Protein AF-A0A822CD52-F1 (afdb_monomer_lite)

Sequence (88 aa):
IGKLYHRNHARREEALDEIYQILNTFSGDQEDARAHLRAGSFVLARMFRFDVLATFSHSLKIFHLLMNDYVRRHSIQKQDIIASLERG

Foldseek 3Di:
DVLCPDPDVVSNLVVLVVLQCCLVPDDDALVVLLVSLLVLLVSLVVQCPDPDPSSPVSSVVSVCCSPPPSCVSRVPDPVSNVVSNVPD

Structure (mmCIF, N/CA/C/O backbone):
data_AF-A0A822CD52-F1
#
_entry.id   AF-A0A822CD52-F1
#
loop_
_atom_site.group_PDB
_atom_site.id
_atom_site.type_symbol
_atom_site.label_atom_id
_atom_site.label_alt_id
_atom_site.label_comp_id
_atom_site.label_asym_id
_atom_site.label_entity_id
_atom_site.label_seq_id
_atom_site.pdbx_PDB_ins_code
_atom_site.Cartn_x
_atom_site.Cartn_y
_atom_site.Cartn_z
_atom_site.occupancy
_atom_site.B_iso_or_equiv
_atom_site.auth_seq_id
_atom_site.auth_comp_id
_atom_site.auth_asym_id
_atom_site.auth_atom_id
_atom_site.pdbx_PDB_model_num
ATOM 1 N N . ILE A 1 1 ? 2.819 8.119 -8.006 1.00 57.94 1 ILE A N 1
ATOM 2 C CA . ILE A 1 1 ? 2.099 7.433 -9.120 1.00 57.94 1 ILE A CA 1
ATOM 3 C C . ILE A 1 1 ? 2.968 7.257 -10.372 1.00 57.94 1 ILE A C 1
ATOM 5 O O . ILE A 1 1 ? 3.238 6.116 -10.707 1.00 57.94 1 ILE A O 1
ATOM 9 N N . GLY A 1 2 ? 3.442 8.312 -11.057 1.00 68.69 2 GLY A N 1
ATOM 10 C CA . GLY A 1 2 ? 4.136 8.174 -12.360 1.00 68.69 2 GLY A CA 1
ATOM 11 C C . GLY A 1 2 ? 5.316 7.181 -12.411 1.00 68.69 2 GLY A C 1
ATOM 12 O O . GLY A 1 2 ? 5.478 6.483 -13.411 1.00 68.69 2 GLY A O 1
ATOM 13 N N . LYS A 1 3 ? 6.083 7.042 -11.317 1.00 75.44 3 LYS A N 1
ATOM 14 C CA . LYS A 1 3 ? 7.166 6.047 -11.188 1.00 75.44 3 LYS A CA 1
ATOM 15 C C . LYS A 1 3 ? 6.690 4.584 -11.363 1.00 75.44 3 LYS A C 1
ATOM 17 O O . LYS A 1 3 ? 7.382 3.807 -12.014 1.00 75.44 3 LYS A O 1
ATOM 22 N N . LEU A 1 4 ? 5.480 4.228 -10.904 1.00 74.44 4 LEU A N 1
ATOM 23 C CA . LEU A 1 4 ? 4.901 2.869 -11.004 1.00 74.44 4 LEU A CA 1
ATOM 24 C C . LEU A 1 4 ? 4.659 2.396 -12.447 1.00 74.44 4 LEU A C 1
ATOM 26 O O . LEU A 1 4 ? 4.562 1.199 -12.704 1.00 74.44 4 LEU A O 1
ATOM 30 N N . TYR A 1 5 ? 4.550 3.321 -13.401 1.00 79.19 5 TYR A N 1
ATOM 31 C CA . TYR A 1 5 ? 4.316 3.008 -14.817 1.00 79.19 5 TYR A CA 1
ATOM 32 C C . TYR A 1 5 ? 5.562 3.212 -15.681 1.00 79.19 5 TYR A C 1
ATOM 34 O O . TYR A 1 5 ? 5.503 3.129 -16.908 1.00 79.19 5 TYR A O 1
ATOM 42 N N . HIS A 1 6 ? 6.705 3.468 -15.050 1.00 82.56 6 HIS A N 1
ATOM 43 C CA . HIS A 1 6 ? 7.951 3.731 -15.743 1.00 82.56 6 HIS A CA 1
ATOM 44 C C . HIS A 1 6 ? 8.529 2.453 -16.373 1.00 82.56 6 HIS A C 1
ATOM 46 O O . HIS A 1 6 ? 8.501 1.390 -15.764 1.00 82.56 6 HIS A O 1
ATOM 52 N N . ARG A 1 7 ? 9.102 2.543 -17.585 1.00 80.94 7 ARG A N 1
ATOM 53 C CA . ARG A 1 7 ? 9.659 1.375 -18.306 1.00 80.94 7 ARG A CA 1
ATOM 54 C C . ARG A 1 7 ? 10.838 0.712 -17.578 1.00 80.94 7 ARG A C 1
ATOM 56 O O . ARG A 1 7 ? 10.978 -0.501 -17.646 1.00 80.94 7 ARG A O 1
ATOM 63 N N . ASN A 1 8 ? 11.655 1.497 -16.871 1.00 86.62 8 ASN A N 1
ATOM 64 C CA . ASN A 1 8 ? 12.705 0.993 -15.974 1.00 86.62 8 ASN A CA 1
ATOM 65 C C . ASN A 1 8 ? 12.089 0.346 -14.717 1.00 86.62 8 ASN A C 1
ATOM 67 O O . ASN A 1 8 ? 11.376 1.021 -13.975 1.00 86.62 8 ASN A O 1
ATOM 71 N N . HIS A 1 9 ? 12.411 -0.928 -14.471 1.00 82.81 9 HIS A N 1
ATOM 72 C CA . HIS A 1 9 ? 11.927 -1.719 -13.335 1.00 82.81 9 HIS A CA 1
ATOM 73 C C . HIS A 1 9 ? 12.410 -1.197 -11.978 1.00 82.81 9 HIS A C 1
ATOM 75 O O . HIS A 1 9 ? 11.594 -1.109 -11.066 1.00 82.81 9 HIS A O 1
ATOM 81 N N . ALA A 1 10 ? 13.653 -0.714 -11.872 1.00 86.44 10 ALA A N 1
ATOM 82 C CA . ALA A 1 10 ? 14.181 -0.162 -10.622 1.00 86.44 10 ALA A CA 1
ATOM 83 C C . ALA A 1 10 ? 13.352 1.034 -10.113 1.00 86.44 10 ALA A C 1
ATOM 85 O O . ALA A 1 10 ? 13.109 1.151 -8.919 1.00 86.44 10 ALA A O 1
ATOM 86 N N . ARG A 1 11 ? 12.819 1.872 -11.018 1.00 87.69 11 ARG A N 1
ATOM 87 C CA . ARG A 1 11 ? 11.907 2.978 -10.655 1.00 87.69 11 ARG A CA 1
ATOM 88 C C . ARG A 1 11 ? 10.517 2.508 -10.208 1.00 87.69 11 ARG A C 1
ATOM 90 O O . ARG A 1 11 ? 9.825 3.254 -9.523 1.00 87.69 11 ARG A O 1
ATOM 97 N N . ARG A 1 12 ? 10.083 1.302 -10.598 1.00 86.38 12 ARG A N 1
ATOM 98 C CA . ARG A 1 12 ? 8.842 0.692 -10.089 1.00 86.38 12 ARG A CA 1
ATOM 99 C C . ARG A 1 12 ? 9.050 0.087 -8.709 1.00 86.38 12 ARG A C 1
ATOM 101 O O . ARG A 1 12 ? 8.166 0.217 -7.877 1.00 86.38 12 ARG A O 1
ATOM 108 N N . GLU A 1 13 ? 10.206 -0.521 -8.469 1.00 87.06 13 GLU A N 1
ATOM 109 C CA . GLU A 1 13 ? 10.587 -1.037 -7.151 1.00 87.06 13 GLU A CA 1
ATOM 110 C C . GLU A 1 13 ? 10.767 0.104 -6.142 1.00 87.06 13 GLU A C 1
ATOM 112 O O . GLU A 1 13 ? 10.106 0.087 -5.114 1.00 87.06 13 GLU A O 1
ATOM 117 N N . GLU A 1 14 ? 11.490 1.170 -6.502 1.00 90.25 14 GLU A N 1
ATOM 118 C CA . GLU A 1 14 ? 11.590 2.414 -5.717 1.00 90.25 14 GLU A CA 1
ATOM 119 C C . GLU A 1 14 ? 10.203 2.970 -5.329 1.00 90.25 14 GLU A C 1
ATOM 121 O O . GLU A 1 14 ? 9.957 3.329 -4.181 1.00 90.25 14 GLU A O 1
ATOM 126 N N . ALA A 1 15 ? 9.256 2.987 -6.273 1.00 90.69 15 ALA A N 1
ATOM 127 C CA . ALA A 1 15 ? 7.887 3.440 -6.021 1.00 90.69 15 ALA A CA 1
ATOM 128 C C . ALA A 1 15 ? 7.057 2.478 -5.154 1.00 90.69 15 ALA A C 1
ATOM 130 O O . ALA A 1 15 ? 6.080 2.902 -4.536 1.00 90.69 15 ALA A O 1
ATOM 131 N N . LEU A 1 16 ? 7.404 1.189 -5.127 1.00 91.69 16 LEU A N 1
ATOM 132 C CA . LEU A 1 16 ? 6.785 0.206 -4.242 1.00 91.69 16 LEU A CA 1
ATOM 133 C C . LEU A 1 16 ? 7.362 0.306 -2.830 1.00 91.69 16 LEU A C 1
ATOM 135 O O . LEU A 1 16 ? 6.593 0.240 -1.876 1.00 91.69 16 LEU A O 1
ATOM 139 N N . ASP A 1 17 ? 8.660 0.569 -2.685 1.00 92.50 17 ASP A N 1
ATOM 140 C CA . ASP A 1 17 ? 9.276 0.865 -1.390 1.00 92.50 17 ASP A CA 1
ATOM 141 C C . ASP A 1 17 ? 8.723 2.167 -0.784 1.00 92.50 17 ASP A C 1
ATOM 143 O O . ASP A 1 17 ? 8.378 2.186 0.397 1.00 92.50 17 ASP A O 1
ATOM 147 N N . GLU A 1 18 ? 8.525 3.225 -1.584 1.00 93.06 18 GLU A N 1
ATOM 148 C CA . GLU A 1 18 ? 7.808 4.443 -1.160 1.00 93.06 18 GLU A CA 1
ATOM 149 C C . GLU A 1 18 ? 6.415 4.113 -0.590 1.00 93.06 18 GLU A C 1
ATOM 151 O O . GLU A 1 18 ? 6.065 4.551 0.507 1.00 93.06 18 GLU A O 1
ATOM 156 N N . ILE A 1 19 ? 5.626 3.300 -1.303 1.00 92.69 19 ILE A N 1
ATOM 157 C CA . ILE A 1 19 ? 4.282 2.880 -0.870 1.00 92.69 19 ILE A CA 1
ATOM 158 C C . ILE A 1 19 ? 4.342 2.015 0.390 1.00 92.69 19 ILE A C 1
ATOM 160 O O . ILE A 1 19 ? 3.525 2.201 1.293 1.00 92.69 19 ILE A O 1
ATOM 164 N N . TYR A 1 20 ? 5.306 1.096 0.475 1.00 93.69 20 TYR A N 1
ATOM 165 C CA . TYR A 1 20 ? 5.518 0.276 1.661 1.00 93.69 20 TYR A CA 1
ATOM 166 C C . TYR A 1 20 ? 5.801 1.156 2.880 1.00 93.69 20 TYR A C 1
ATOM 168 O O . TYR A 1 20 ? 5.166 0.971 3.912 1.00 93.69 20 TYR A O 1
ATOM 176 N N . GLN A 1 21 ? 6.693 2.148 2.767 1.00 94.31 21 GLN A N 1
ATOM 177 C CA . GLN A 1 21 ? 7.012 3.042 3.884 1.00 94.31 21 GLN A CA 1
ATOM 178 C C . GLN A 1 21 ? 5.819 3.905 4.303 1.00 94.31 21 GLN A C 1
ATOM 180 O O . GLN A 1 21 ? 5.567 4.030 5.503 1.00 94.31 21 GLN A O 1
ATOM 185 N N . ILE A 1 22 ? 5.042 4.430 3.348 1.00 93.25 22 ILE A N 1
ATOM 186 C CA . ILE A 1 22 ? 3.799 5.162 3.640 1.00 93.25 22 ILE A CA 1
ATOM 187 C C . ILE A 1 22 ? 2.840 4.271 4.444 1.00 93.25 22 ILE A C 1
ATOM 189 O O . ILE A 1 22 ? 2.433 4.643 5.539 1.00 93.25 22 ILE A O 1
ATOM 193 N N . LEU A 1 23 ? 2.532 3.062 3.966 1.00 93.38 23 LEU A N 1
ATOM 194 C CA . LEU A 1 23 ? 1.607 2.140 4.645 1.00 93.38 23 LEU A CA 1
ATOM 195 C C . LEU A 1 23 ? 2.159 1.591 5.972 1.00 93.38 23 LEU A C 1
ATOM 197 O O . LEU A 1 23 ? 1.405 1.280 6.896 1.00 93.38 23 LEU A O 1
ATOM 201 N N . ASN A 1 24 ? 3.476 1.448 6.093 1.00 93.56 24 ASN A N 1
ATOM 202 C CA . ASN A 1 24 ? 4.106 0.949 7.308 1.00 93.56 24 ASN A CA 1
ATOM 203 C C . ASN A 1 24 ? 4.096 2.006 8.424 1.00 93.56 24 ASN A C 1
ATOM 205 O O . ASN A 1 24 ? 3.833 1.669 9.576 1.00 93.56 24 ASN A O 1
ATOM 209 N N . THR A 1 25 ? 4.326 3.278 8.082 1.00 93.56 25 THR A N 1
ATOM 210 C CA . THR A 1 25 ? 4.444 4.388 9.048 1.00 93.56 25 THR A CA 1
ATOM 211 C C . THR A 1 25 ? 3.150 5.170 9.285 1.00 93.56 25 THR A C 1
ATOM 213 O O . THR A 1 25 ? 3.075 5.924 10.254 1.00 93.56 25 THR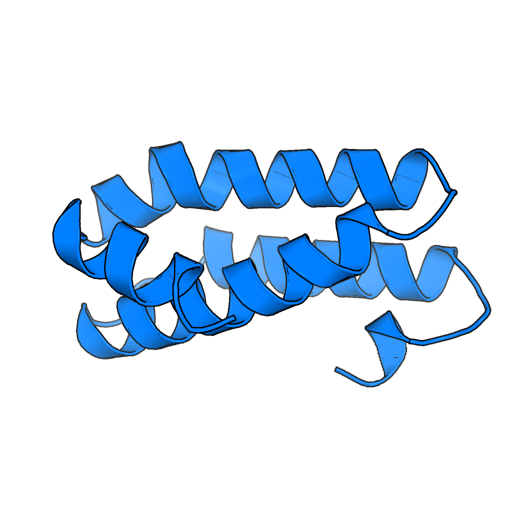 A O 1
ATOM 216 N N . PHE A 1 26 ? 2.122 4.985 8.450 1.00 93.38 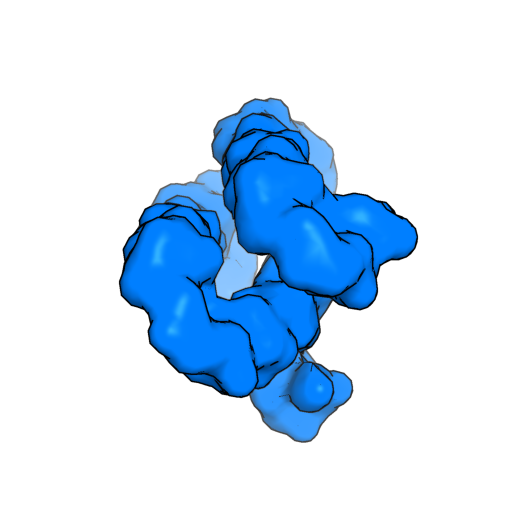26 PHE A N 1
ATOM 217 C CA . PHE A 1 26 ? 0.837 5.667 8.600 1.00 93.38 26 PHE A CA 1
ATOM 218 C C . PHE A 1 26 ? 0.157 5.358 9.946 1.00 93.38 26 PHE A C 1
ATOM 220 O O . PHE A 1 26 ? 0.019 4.204 10.352 1.00 93.38 26 PHE A O 1
ATOM 227 N N . SER A 1 27 ? -0.301 6.418 10.613 1.00 90.69 27 SER A N 1
ATOM 228 C CA . SER A 1 27 ? -0.936 6.398 11.938 1.00 90.69 27 SER A CA 1
ATOM 229 C C . SER A 1 27 ? -2.187 7.288 12.017 1.00 90.69 27 SER A C 1
ATOM 231 O O . SER A 1 27 ? -2.620 7.649 13.110 1.00 90.69 27 SER A O 1
ATOM 233 N N . GLY A 1 28 ? -2.757 7.657 10.864 1.00 89.81 28 GLY A N 1
ATOM 234 C CA . GLY A 1 28 ? -3.979 8.457 10.779 1.00 89.81 28 GLY A CA 1
ATOM 235 C C . GLY A 1 28 ? -5.257 7.658 11.048 1.00 89.81 28 GLY A C 1
ATOM 236 O O . GLY A 1 28 ? -5.225 6.510 11.506 1.00 89.81 28 GLY A O 1
ATOM 237 N N . ASP A 1 29 ? -6.397 8.290 10.770 1.00 90.94 29 ASP A N 1
ATOM 238 C CA . ASP A 1 29 ? -7.711 7.758 11.122 1.00 90.94 29 ASP A CA 1
ATOM 239 C C . ASP A 1 29 ? -8.172 6.567 10.254 1.00 90.94 29 ASP A C 1
ATOM 241 O O . ASP A 1 29 ? -7.498 6.106 9.328 1.00 90.94 29 ASP A O 1
ATOM 245 N N . GLN A 1 30 ? -9.343 6.025 10.596 1.00 87.88 30 GLN A N 1
ATOM 246 C CA . GLN A 1 30 ? -9.918 4.856 9.932 1.00 87.88 30 GLN A CA 1
ATOM 247 C C . GLN A 1 30 ? -10.509 5.165 8.540 1.00 87.88 30 GLN A C 1
ATOM 249 O O . GLN A 1 30 ? -10.727 4.244 7.748 1.00 87.88 30 GLN A O 1
ATOM 254 N N . GLU A 1 31 ? -10.827 6.419 8.222 1.00 88.62 31 GLU A N 1
ATOM 255 C CA . GLU A 1 31 ? -11.350 6.800 6.907 1.00 88.62 31 GLU A CA 1
ATOM 256 C C . GLU A 1 31 ? -10.205 6.915 5.895 1.00 88.62 31 GLU A C 1
ATOM 258 O O . GLU A 1 31 ? -10.233 6.241 4.857 1.00 88.62 31 GLU A O 1
ATOM 263 N N . ASP A 1 32 ? -9.140 7.626 6.265 1.00 90.62 32 ASP A N 1
ATOM 264 C CA . ASP A 1 32 ? -7.891 7.690 5.509 1.00 90.62 32 ASP A CA 1
ATOM 265 C C . ASP A 1 32 ? -7.243 6.305 5.382 1.00 90.62 32 ASP A C 1
ATOM 267 O O . ASP A 1 32 ? -6.789 5.930 4.299 1.00 90.62 32 ASP A O 1
ATOM 271 N N . ALA A 1 33 ? -7.259 5.478 6.435 1.00 91.44 33 ALA A N 1
ATOM 272 C CA . ALA A 1 33 ? -6.786 4.094 6.340 1.00 91.44 33 ALA A CA 1
ATOM 273 C C . ALA A 1 33 ? -7.571 3.279 5.294 1.00 91.44 33 ALA A C 1
ATOM 275 O O . ALA A 1 33 ? -6.997 2.482 4.549 1.00 91.44 33 ALA A O 1
ATOM 276 N N . ARG A 1 34 ? -8.885 3.501 5.170 1.00 90.06 34 ARG A N 1
ATOM 277 C CA . ARG A 1 34 ? -9.707 2.860 4.130 1.00 90.06 34 ARG A CA 1
ATOM 278 C C . ARG A 1 34 ? -9.468 3.453 2.742 1.00 90.06 34 ARG A C 1
ATOM 280 O O . ARG A 1 34 ? -9.554 2.728 1.7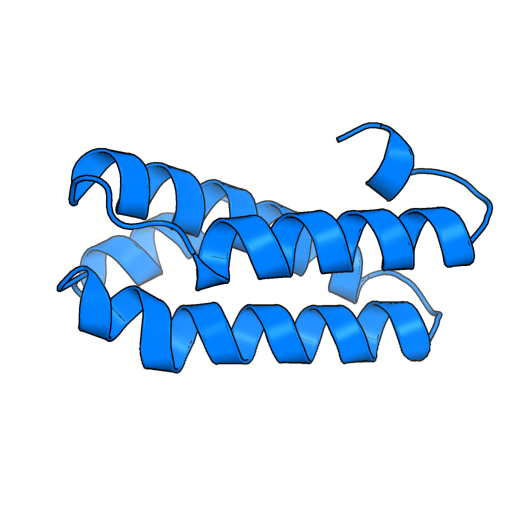50 1.00 90.06 34 ARG A O 1
ATOM 287 N N . ALA A 1 35 ? -9.136 4.738 2.624 1.00 89.50 35 ALA A N 1
ATOM 288 C CA . ALA A 1 35 ? -8.661 5.317 1.366 1.00 89.50 35 ALA A CA 1
ATOM 289 C C . ALA A 1 35 ? -7.321 4.692 0.926 1.00 89.50 35 ALA A C 1
ATOM 291 O O . ALA A 1 35 ? -7.205 4.235 -0.214 1.00 89.50 35 ALA A O 1
ATOM 292 N N . HIS A 1 36 ? -6.357 4.567 1.842 1.00 91.00 36 HIS A N 1
ATOM 293 C CA . HIS A 1 36 ? -5.064 3.925 1.599 1.00 91.00 36 HIS A CA 1
ATOM 294 C C . HIS A 1 36 ? -5.182 2.437 1.256 1.00 91.00 36 HIS A C 1
ATOM 296 O O . HIS A 1 36 ? -4.526 1.989 0.316 1.00 91.00 36 HIS A O 1
ATOM 302 N N . LEU A 1 37 ? -6.049 1.676 1.937 1.00 90.50 37 LEU A N 1
ATOM 303 C CA . LEU A 1 37 ? -6.303 0.271 1.600 1.00 90.50 37 LEU A CA 1
ATOM 304 C C . LEU A 1 37 ? -6.825 0.123 0.162 1.00 90.50 37 LEU A C 1
ATOM 306 O O . LEU A 1 37 ? -6.326 -0.720 -0.585 1.00 90.50 37 LEU A O 1
ATOM 310 N N . ARG A 1 38 ? -7.783 0.965 -0.256 1.00 88.81 38 ARG A N 1
ATOM 311 C CA . ARG A 1 38 ? -8.318 0.977 -1.632 1.00 88.81 38 ARG A CA 1
ATOM 312 C C . ARG A 1 38 ? -7.242 1.327 -2.661 1.00 88.81 38 ARG A C 1
ATOM 314 O O . ARG A 1 38 ? -7.049 0.585 -3.622 1.00 88.81 38 ARG A O 1
ATOM 321 N N . ALA A 1 39 ? -6.497 2.411 -2.436 1.00 89.62 39 ALA A N 1
ATOM 322 C CA . ALA A 1 39 ? -5.418 2.838 -3.326 1.00 89.62 39 ALA A CA 1
ATOM 323 C C . ALA A 1 39 ? -4.299 1.783 -3.437 1.00 89.62 39 ALA A C 1
ATOM 325 O O . ALA A 1 39 ? -3.845 1.475 -4.540 1.00 89.62 39 ALA A O 1
ATOM 326 N N . GLY A 1 40 ? -3.895 1.184 -2.312 1.00 89.69 40 GLY A N 1
ATOM 327 C CA . GLY A 1 40 ? -2.919 0.097 -2.261 1.00 89.69 40 GLY A CA 1
ATOM 328 C C . GLY A 1 40 ? -3.395 -1.146 -3.013 1.00 89.69 40 GLY A C 1
ATOM 329 O O . GLY A 1 40 ? -2.651 -1.689 -3.825 1.00 89.69 40 GLY A O 1
ATOM 330 N N . SER A 1 41 ? -4.656 -1.545 -2.822 1.00 88.81 41 SER A N 1
ATOM 331 C CA . SER A 1 41 ? -5.263 -2.696 -3.509 1.00 88.81 41 SER A CA 1
ATOM 332 C C . SER A 1 41 ? -5.285 -2.507 -5.030 1.00 88.81 41 SER A C 1
ATOM 334 O O . SER A 1 41 ? -4.890 -3.412 -5.765 1.00 88.81 41 SER A O 1
ATOM 336 N N . PHE A 1 42 ? -5.644 -1.310 -5.508 1.00 88.19 42 PHE A N 1
ATOM 337 C CA . PHE A 1 42 ? -5.607 -0.964 -6.933 1.00 88.19 42 PHE A CA 1
ATOM 338 C C . PHE A 1 42 ? -4.183 -1.008 -7.518 1.00 88.19 42 PHE A C 1
ATOM 340 O O . PHE A 1 42 ? -3.966 -1.555 -8.603 1.00 88.19 42 PHE A O 1
ATOM 347 N N . VAL A 1 43 ? -3.186 -0.477 -6.795 1.00 88.62 43 VAL A N 1
ATOM 348 C CA . VAL A 1 43 ? -1.777 -0.572 -7.215 1.00 88.62 43 VAL A CA 1
ATOM 349 C C . VAL A 1 43 ? -1.344 -2.036 -7.296 1.00 88.62 43 VAL A C 1
ATOM 351 O O . VAL A 1 43 ? -0.794 -2.440 -8.319 1.00 88.62 43 VAL A O 1
ATOM 354 N N . LEU A 1 44 ? -1.636 -2.849 -6.279 1.00 89.75 44 LEU A N 1
ATOM 355 C CA . LEU A 1 44 ? -1.281 -4.270 -6.240 1.00 89.75 44 LEU A CA 1
ATOM 356 C C . LEU A 1 44 ? -1.905 -5.071 -7.385 1.00 89.75 44 LEU A C 1
ATOM 358 O O . LEU A 1 44 ? -1.183 -5.761 -8.106 1.00 89.75 44 LEU A O 1
ATOM 362 N N . ALA A 1 45 ? -3.212 -4.919 -7.620 1.00 87.25 45 ALA A N 1
ATOM 363 C CA . ALA A 1 45 ? -3.935 -5.583 -8.708 1.00 87.25 45 ALA A CA 1
ATOM 364 C C . ALA A 1 45 ? -3.331 -5.300 -10.097 1.00 87.25 45 ALA A C 1
ATOM 366 O O . ALA A 1 45 ? -3.464 -6.110 -11.022 1.00 87.25 45 ALA A O 1
ATOM 367 N N . ARG A 1 46 ? -2.641 -4.160 -10.245 1.00 85.56 46 ARG A N 1
ATOM 368 C CA . ARG A 1 46 ? -1.902 -3.788 -11.454 1.00 85.56 46 ARG A CA 1
ATOM 369 C C . ARG A 1 46 ? -0.437 -4.226 -11.436 1.00 85.56 46 ARG A C 1
ATOM 371 O O . ARG A 1 46 ? 0.060 -4.638 -12.480 1.00 85.56 46 ARG A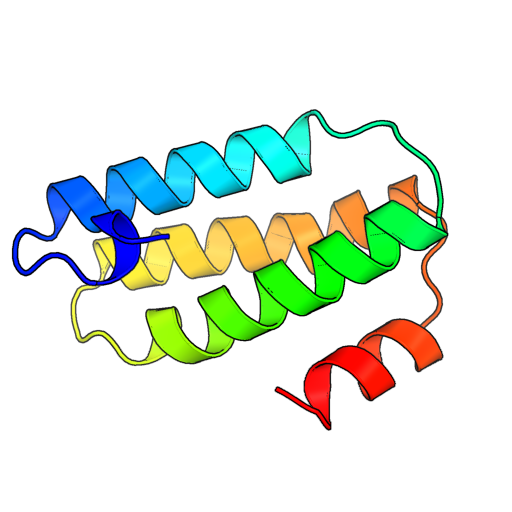 O 1
ATOM 378 N N . MET A 1 47 ? 0.254 -4.160 -10.299 1.00 86.50 47 MET A N 1
ATOM 379 C CA . MET A 1 47 ? 1.662 -4.568 -10.195 1.00 86.50 47 MET A CA 1
ATOM 380 C C . MET A 1 47 ? 1.850 -6.083 -10.329 1.00 86.50 47 MET A C 1
ATOM 382 O O . MET A 1 47 ? 2.823 -6.516 -10.941 1.00 86.50 47 MET A O 1
ATOM 386 N N . PHE A 1 48 ? 0.880 -6.889 -9.883 1.00 85.75 48 PHE A N 1
ATOM 387 C CA . PHE A 1 48 ? 0.870 -8.340 -10.107 1.00 85.75 48 PHE A CA 1
ATOM 388 C C . PHE A 1 48 ? 0.766 -8.753 -11.589 1.00 85.75 48 PHE A C 1
ATOM 390 O O . PHE A 1 48 ? 0.968 -9.922 -11.899 1.00 85.75 48 PHE A O 1
ATOM 397 N N . ARG A 1 49 ? 0.479 -7.819 -12.512 1.00 83.94 49 ARG A N 1
ATOM 398 C CA . ARG A 1 49 ? 0.433 -8.068 -13.967 1.00 83.94 49 ARG A CA 1
ATOM 399 C C . ARG A 1 49 ? 1.755 -7.770 -14.691 1.00 83.94 49 ARG A C 1
ATOM 401 O O . ARG A 1 49 ? 1.769 -7.761 -15.917 1.00 83.94 49 ARG A O 1
ATOM 408 N N . PHE A 1 50 ? 2.836 -7.454 -13.972 1.00 79.38 50 PHE A N 1
ATOM 409 C CA . PHE A 1 50 ? 4.162 -7.265 -14.570 1.00 79.38 50 PHE A CA 1
ATOM 410 C C . PHE A 1 50 ? 5.000 -8.541 -14.460 1.00 79.38 50 PHE A C 1
ATOM 412 O O . PHE A 1 50 ? 5.222 -9.039 -13.360 1.00 79.38 50 PHE A O 1
ATOM 419 N N . ASP A 1 51 ? 5.578 -8.976 -15.580 1.00 79.25 51 ASP A N 1
ATOM 420 C CA . ASP A 1 51 ? 6.378 -10.210 -15.700 1.00 79.25 51 ASP A CA 1
ATOM 421 C C . ASP A 1 51 ? 7.751 -10.172 -14.990 1.00 79.25 51 ASP A C 1
ATOM 423 O O . ASP A 1 51 ? 8.612 -11.015 -15.237 1.00 79.25 51 ASP A O 1
ATOM 427 N N . VAL A 1 52 ? 8.002 -9.189 -14.117 1.00 84.19 52 VAL A N 1
ATOM 428 C CA . VAL A 1 52 ? 9.276 -9.058 -13.399 1.00 84.19 52 VAL A CA 1
ATOM 429 C C . VAL A 1 52 ? 9.128 -9.444 -11.937 1.00 84.19 52 VAL A C 1
ATOM 431 O O . VAL A 1 52 ? 8.507 -8.750 -11.130 1.00 84.19 52 VAL A O 1
ATOM 434 N N . LEU A 1 53 ? 9.792 -10.553 -11.605 1.00 85.38 53 LEU A N 1
ATOM 435 C CA . LEU A 1 53 ? 9.767 -11.219 -10.306 1.00 85.38 53 LEU A CA 1
ATOM 436 C C . LEU A 1 53 ? 10.070 -10.282 -9.127 1.00 85.38 53 LEU A C 1
ATOM 438 O O . LEU A 1 53 ? 9.463 -10.423 -8.070 1.00 85.38 53 LEU A O 1
ATOM 442 N N . ALA A 1 54 ? 10.961 -9.303 -9.298 1.00 84.00 54 ALA A N 1
ATOM 443 C CA . ALA A 1 54 ? 11.291 -8.336 -8.251 1.00 84.00 54 ALA A CA 1
ATOM 444 C C . ALA A 1 54 ? 10.125 -7.368 -7.946 1.00 84.00 54 ALA A C 1
ATOM 446 O O . ALA A 1 54 ? 9.810 -7.118 -6.782 1.00 84.00 54 ALA A O 1
ATOM 447 N N . THR A 1 55 ? 9.407 -6.909 -8.979 1.00 86.25 55 THR A N 1
ATOM 448 C CA . THR A 1 55 ? 8.174 -6.110 -8.844 1.00 86.25 55 THR A CA 1
ATOM 449 C C . THR A 1 55 ? 7.045 -6.942 -8.218 1.00 86.25 55 THR A C 1
ATOM 451 O O . THR A 1 55 ? 6.343 -6.465 -7.323 1.00 86.25 55 THR A O 1
ATOM 454 N N . PHE A 1 56 ? 6.904 -8.208 -8.625 1.00 87.00 56 PHE A N 1
ATOM 455 C CA . PHE A 1 56 ? 5.938 -9.149 -8.047 1.00 87.00 56 PHE A CA 1
ATOM 456 C C . PHE A 1 56 ? 6.221 -9.434 -6.559 1.00 87.00 56 PHE A C 1
ATOM 458 O O . PHE A 1 56 ? 5.324 -9.338 -5.724 1.00 87.00 56 PHE A O 1
ATOM 465 N N . SER A 1 57 ? 7.483 -9.693 -6.205 1.00 89.38 57 SER A N 1
ATOM 466 C CA . SER A 1 57 ? 7.934 -9.938 -4.828 1.00 89.38 57 SER A CA 1
ATOM 467 C C . SER A 1 57 ? 7.685 -8.735 -3.907 1.00 89.38 57 SER A C 1
ATOM 469 O O . SER A 1 57 ? 7.111 -8.895 -2.829 1.00 89.38 57 SER A O 1
ATOM 471 N N . HIS A 1 58 ? 8.005 -7.511 -4.346 1.00 89.94 58 HIS A N 1
ATOM 472 C CA . HIS A 1 58 ? 7.664 -6.298 -3.587 1.00 89.94 58 HIS A CA 1
ATOM 473 C C . HIS A 1 58 ? 6.150 -6.100 -3.436 1.00 89.94 58 HIS A C 1
ATOM 475 O O . HIS A 1 58 ? 5.683 -5.734 -2.356 1.00 89.94 58 HIS A O 1
ATOM 481 N N . SER A 1 59 ? 5.367 -6.432 -4.464 1.00 90.69 59 SER A N 1
ATOM 482 C CA . SER A 1 59 ? 3.901 -6.398 -4.383 1.00 90.69 59 SER A CA 1
ATOM 483 C C . SER A 1 59 ? 3.365 -7.382 -3.332 1.00 90.69 59 SER A C 1
ATOM 485 O O . SER A 1 59 ? 2.487 -7.026 -2.549 1.00 90.69 59 SER A O 1
ATOM 487 N N . LEU A 1 60 ? 3.937 -8.588 -3.223 1.00 91.69 60 LEU A N 1
ATOM 488 C CA . LEU A 1 60 ? 3.573 -9.540 -2.166 1.00 91.69 60 LEU A CA 1
ATOM 489 C C . LEU A 1 60 ? 3.918 -9.032 -0.755 1.00 91.69 60 LEU A C 1
ATOM 491 O O . LEU A 1 60 ? 3.113 -9.223 0.157 1.00 91.69 60 LEU A O 1
ATOM 495 N N . LYS A 1 61 ? 5.056 -8.345 -0.561 1.00 92.75 61 LYS A N 1
ATOM 496 C CA . LYS A 1 61 ? 5.400 -7.718 0.734 1.00 92.75 61 LYS A CA 1
ATOM 497 C C . LYS A 1 61 ? 4.352 -6.680 1.154 1.00 92.75 61 LYS A C 1
ATOM 499 O O . LYS A 1 61 ? 3.887 -6.700 2.291 1.00 92.75 61 LYS A O 1
ATOM 504 N N . ILE A 1 62 ? 3.948 -5.803 0.231 1.00 93.31 62 ILE A N 1
ATOM 505 C CA . ILE A 1 62 ? 2.930 -4.768 0.482 1.00 93.31 62 ILE A CA 1
ATOM 506 C C . ILE A 1 62 ? 1.556 -5.402 0.741 1.00 93.31 62 ILE A C 1
ATOM 508 O O . ILE A 1 62 ? 0.850 -4.979 1.652 1.00 93.31 62 ILE A O 1
ATOM 512 N N . PHE A 1 63 ? 1.185 -6.448 -0.006 1.00 92.75 63 PHE A N 1
ATOM 513 C CA . PHE A 1 63 ? -0.051 -7.196 0.239 1.00 92.75 63 PHE A CA 1
ATOM 514 C C . PHE A 1 63 ? -0.070 -7.835 1.637 1.00 92.75 63 PHE A C 1
ATOM 516 O O . PHE A 1 63 ? -1.071 -7.736 2.345 1.00 92.75 63 PHE A O 1
ATOM 523 N N . HIS A 1 64 ? 1.045 -8.436 2.064 1.00 93.12 64 HIS A N 1
ATOM 524 C CA . HIS A 1 64 ? 1.177 -9.019 3.399 1.00 93.12 64 HIS A CA 1
ATOM 525 C C . HIS A 1 64 ? 1.032 -7.963 4.506 1.00 93.12 64 HIS A C 1
ATOM 527 O O . HIS A 1 64 ? 0.266 -8.181 5.446 1.00 93.12 64 HIS A O 1
ATOM 533 N N . LEU A 1 65 ? 1.704 -6.813 4.359 1.00 93.69 65 LEU A N 1
ATOM 534 C CA . LEU A 1 65 ? 1.591 -5.666 5.268 1.00 93.69 65 LEU A CA 1
ATOM 535 C C . LEU A 1 65 ? 0.141 -5.167 5.362 1.00 93.69 65 LEU A C 1
ATOM 537 O O . LEU A 1 65 ? -0.365 -4.951 6.463 1.00 93.69 65 LEU A O 1
ATOM 541 N N . LEU A 1 66 ? -0.542 -5.000 4.222 1.00 91.25 66 LEU A N 1
ATOM 542 C CA . LEU A 1 66 ? -1.931 -4.538 4.184 1.00 91.25 66 LEU A CA 1
ATOM 543 C C . LEU A 1 66 ? -2.873 -5.510 4.904 1.00 91.25 66 LEU A C 1
ATOM 545 O O . LEU A 1 66 ? -3.639 -5.099 5.776 1.00 91.25 66 LEU A O 1
ATOM 549 N N . MET A 1 67 ? -2.807 -6.797 4.562 1.00 89.88 67 MET A N 1
ATOM 550 C CA . MET A 1 67 ? -3.777 -7.788 5.031 1.00 89.88 67 MET A CA 1
ATOM 551 C C . MET A 1 67 ? -3.581 -8.219 6.488 1.00 89.88 67 MET A C 1
ATOM 553 O O . MET A 1 67 ? -4.569 -8.532 7.152 1.00 89.88 67 MET A O 1
ATOM 557 N N . ASN A 1 68 ? -2.342 -8.244 6.991 1.00 88.94 68 ASN A N 1
ATOM 558 C CA . ASN A 1 68 ? -2.055 -8.701 8.354 1.00 88.94 68 ASN A CA 1
ATOM 559 C C . ASN A 1 68 ? -1.916 -7.542 9.342 1.00 88.94 68 ASN A C 1
ATOM 561 O O . ASN A 1 68 ? -2.611 -7.528 10.358 1.00 88.94 68 ASN A O 1
ATOM 565 N N . ASP A 1 69 ? -1.067 -6.559 9.042 1.00 90.81 69 ASP A N 1
ATOM 566 C CA . ASP A 1 69 ? -0.685 -5.535 10.020 1.00 90.81 69 ASP A CA 1
ATOM 567 C C . ASP A 1 69 ? -1.529 -4.269 9.893 1.00 90.81 69 ASP A C 1
ATOM 569 O O . ASP A 1 69 ? -1.964 -3.707 10.895 1.00 90.81 69 ASP A O 1
ATOM 573 N N . TYR A 1 70 ? -1.781 -3.796 8.672 1.00 91.56 70 TYR A N 1
ATOM 574 C CA . TYR A 1 70 ? -2.504 -2.547 8.428 1.00 91.56 70 TYR A CA 1
ATOM 575 C C . TYR A 1 70 ? -3.988 -2.666 8.799 1.00 91.56 70 TYR A C 1
ATOM 577 O O . TYR A 1 70 ? -4.497 -1.880 9.597 1.00 91.56 70 TYR A O 1
ATOM 585 N N . VAL A 1 71 ? -4.664 -3.703 8.291 1.00 91.12 71 VAL A N 1
ATOM 586 C CA . VAL A 1 71 ? -6.067 -4.009 8.620 1.00 91.12 71 VAL A CA 1
ATOM 587 C C . VAL A 1 71 ? -6.276 -4.143 10.132 1.00 91.12 71 VAL A C 1
ATOM 589 O O . VAL A 1 71 ? -7.246 -3.594 10.655 1.00 91.12 71 VAL A O 1
ATOM 592 N N . ARG A 1 72 ? -5.356 -4.806 10.852 1.00 89.25 72 ARG A N 1
ATOM 593 C CA . ARG A 1 72 ? -5.427 -4.927 12.318 1.00 89.25 72 ARG A CA 1
ATOM 594 C C . ARG A 1 72 ? -5.180 -3.595 13.024 1.00 89.25 72 ARG A C 1
ATOM 596 O O . ARG A 1 72 ? -5.982 -3.227 13.876 1.00 89.25 72 ARG A O 1
ATOM 603 N N . ARG A 1 73 ? -4.117 -2.861 12.666 1.00 91.88 73 ARG A N 1
ATOM 604 C CA . ARG A 1 73 ? -3.764 -1.571 13.296 1.00 91.88 73 ARG A CA 1
ATOM 605 C C . ARG A 1 73 ? -4.882 -0.534 13.186 1.00 91.88 73 ARG A C 1
ATOM 607 O O . ARG A 1 73 ? -5.152 0.155 14.162 1.00 91.88 73 ARG A O 1
ATOM 614 N N . HIS A 1 74 ? -5.565 -0.466 12.044 1.00 91.56 74 HIS A N 1
ATOM 615 C CA . HIS A 1 74 ? -6.653 0.491 11.810 1.00 91.56 74 HIS A CA 1
ATOM 616 C C . HIS A 1 74 ? -8.060 -0.103 12.029 1.00 91.56 74 HIS A C 1
ATOM 618 O O . HIS A 1 74 ? -9.053 0.508 11.639 1.00 91.56 74 HIS A O 1
ATOM 624 N N . SER A 1 75 ? -8.177 -1.287 12.650 1.00 88.88 75 SER A N 1
ATOM 625 C CA . SER A 1 75 ? -9.458 -1.972 12.916 1.00 88.88 75 SER A CA 1
ATOM 626 C C . SER A 1 75 ? -10.393 -2.058 11.693 1.00 88.88 75 SER A C 1
ATOM 628 O O . SER A 1 75 ? -11.606 -1.879 11.810 1.00 88.88 75 SER A O 1
ATOM 630 N N . ILE A 1 76 ? -9.838 -2.279 10.497 1.00 88.31 76 ILE A N 1
ATOM 631 C CA . ILE A 1 76 ? -10.607 -2.334 9.246 1.00 88.31 76 ILE A CA 1
ATOM 632 C C . ILE A 1 76 ? -11.410 -3.639 9.210 1.00 88.31 76 ILE A C 1
ATOM 634 O O . ILE A 1 76 ? -10.879 -4.713 9.498 1.00 88.31 76 ILE A O 1
ATOM 638 N N . GLN A 1 77 ? -12.694 -3.573 8.853 1.00 88.19 77 GLN A N 1
ATOM 639 C CA . GLN A 1 77 ? -13.558 -4.748 8.881 1.00 88.19 77 GLN A CA 1
ATOM 640 C C . GLN A 1 77 ? -13.514 -5.514 7.555 1.00 88.19 77 GLN A C 1
ATOM 642 O O . GLN A 1 77 ? -13.235 -4.967 6.488 1.00 88.19 77 GLN A O 1
ATOM 647 N N . LYS A 1 78 ? -13.868 -6.806 7.598 1.00 83.00 78 LYS A N 1
ATOM 648 C CA . LYS A 1 78 ? -13.912 -7.678 6.408 1.00 83.00 78 LYS A CA 1
ATOM 649 C C . LYS A 1 78 ? -14.768 -7.095 5.271 1.00 83.00 78 LYS A C 1
ATOM 651 O O . LYS A 1 78 ? -14.429 -7.271 4.106 1.00 83.00 78 LYS A O 1
ATOM 656 N N . GLN A 1 79 ? -15.845 -6.386 5.609 1.00 83.75 79 GLN A N 1
ATOM 657 C CA . GLN A 1 79 ? -16.717 -5.714 4.642 1.00 83.75 79 GLN A CA 1
ATOM 658 C C . GLN A 1 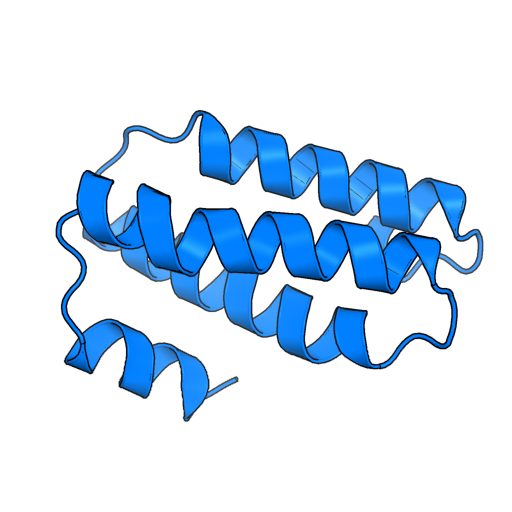79 ? -16.027 -4.555 3.901 1.00 83.75 79 GLN A C 1
ATOM 660 O O . GLN A 1 79 ? -16.184 -4.446 2.687 1.00 83.75 79 GLN A O 1
ATOM 665 N N . ASP A 1 80 ? -15.194 -3.756 4.579 1.00 77.88 80 ASP A N 1
ATOM 666 C CA . ASP A 1 80 ? -14.410 -2.694 3.93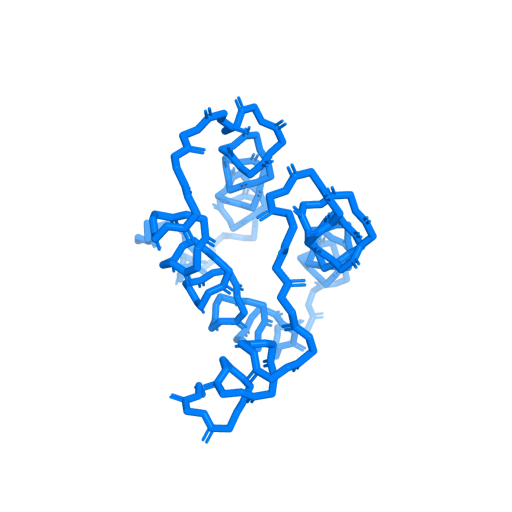4 1.00 77.88 80 ASP A CA 1
ATOM 667 C C . ASP A 1 80 ? -13.380 -3.281 2.949 1.00 77.88 80 ASP A C 1
ATOM 669 O O . ASP A 1 80 ? -13.141 -2.716 1.881 1.00 77.88 80 ASP A O 1
ATOM 673 N N . ILE A 1 81 ? -12.794 -4.438 3.285 1.00 79.62 81 ILE A N 1
ATOM 674 C CA . ILE A 1 81 ? -11.849 -5.166 2.423 1.00 79.62 81 ILE A CA 1
ATOM 675 C C . ILE A 1 81 ? -12.560 -5.668 1.159 1.00 79.62 81 ILE A C 1
ATOM 677 O O . ILE A 1 81 ? -12.080 -5.417 0.057 1.00 79.62 81 ILE A O 1
ATOM 681 N N . ILE A 1 82 ? -13.719 -6.325 1.295 1.00 80.94 82 ILE A N 1
ATOM 682 C CA . ILE A 1 82 ? -14.507 -6.820 0.150 1.00 80.94 82 ILE A CA 1
ATOM 683 C C . ILE A 1 82 ? -14.898 -5.656 -0.772 1.00 80.94 82 ILE A C 1
ATOM 685 O O . ILE A 1 82 ? -14.599 -5.693 -1.964 1.00 80.94 82 ILE A O 1
ATOM 689 N N . ALA A 1 83 ? -15.440 -4.569 -0.215 1.00 76.00 83 ALA A N 1
ATOM 690 C CA . ALA A 1 83 ? -15.809 -3.377 -0.981 1.00 76.00 83 ALA A CA 1
ATOM 691 C C . ALA A 1 83 ? -14.613 -2.688 -1.675 1.00 76.00 83 ALA A C 1
ATOM 693 O O . ALA A 1 83 ? -14.802 -1.974 -2.662 1.00 76.00 83 ALA A O 1
ATOM 694 N N . SER A 1 84 ? -13.391 -2.894 -1.171 1.00 70.50 84 SER A N 1
ATOM 695 C CA . SER A 1 84 ? -12.146 -2.409 -1.785 1.00 70.50 84 SER A CA 1
ATOM 696 C C . SER A 1 84 ? -11.658 -3.292 -2.938 1.00 70.50 84 SER A C 1
ATOM 698 O O . SER A 1 84 ? -10.953 -2.794 -3.812 1.00 70.50 84 SER A O 1
ATOM 700 N N . LEU A 1 85 ? -12.026 -4.577 -2.951 1.00 69.75 85 LEU A N 1
ATOM 701 C CA . LEU A 1 85 ? -11.652 -5.547 -3.986 1.00 69.75 85 LEU A CA 1
ATOM 702 C C . LEU A 1 85 ? -12.671 -5.609 -5.134 1.00 69.75 85 LEU A C 1
ATOM 704 O O . LEU A 1 85 ? -12.279 -5.790 -6.279 1.00 69.75 85 LEU A O 1
ATOM 708 N N . GLU A 1 86 ? -13.963 -5.421 -4.856 1.00 68.50 86 GLU A N 1
ATOM 709 C CA . GLU A 1 86 ? -15.037 -5.475 -5.867 1.00 68.50 86 GLU A CA 1
ATOM 710 C C . GLU A 1 86 ? -15.130 -4.222 -6.760 1.00 68.50 86 GLU A C 1
ATOM 712 O O . GLU A 1 86 ? -15.887 -4.206 -7.731 1.00 68.50 86 GLU A O 1
ATOM 717 N N . ARG A 1 87 ? -14.394 -3.151 -6.430 1.00 56.72 87 ARG A N 1
ATOM 718 C CA . ARG A 1 87 ? -14.440 -1.846 -7.123 1.00 56.72 87 ARG A CA 1
ATOM 719 C C . ARG A 1 87 ? -13.098 -1.405 -7.736 1.00 56.72 87 ARG A C 1
ATOM 721 O O . ARG A 1 87 ? -12.996 -0.251 -8.153 1.00 56.72 87 ARG A O 1
ATOM 728 N N . GLY A 1 88 ? -12.083 -2.277 -7.738 1.00 47.94 88 GLY A N 1
ATOM 729 C CA . GLY A 1 88 ? -10.724 -2.014 -8.246 1.00 47.94 88 GLY A CA 1
ATOM 730 C C . GLY A 1 88 ? -10.420 -2.689 -9.580 1.00 47.94 88 GLY A C 1
ATOM 731 O O . GLY A 1 88 ? -9.620 -2.095 -10.338 1.00 47.94 88 GLY A O 1
#

pLDDT: mean 86.08, std 8.49, range [47.94, 94.31]

Secondary structure (DSSP, 8-state):
-GGGG-SSHHHHHHHHHHHHHHHHH----HHHHHHHHHHHHHHHHHHTTSS-HHHHHHHHHHHHIIIIIIHHHTT--HHHHHHHHTT-

Radius of gyration: 12.72 Å; chains: 1; bounding box: 31×20×32 Å